Protein AF-A0A3M1R5T8-F1 (afdb_monomer)

Solvent-accessible surface area (backbone atoms only — not comparable to full-atom values): 5092 Å² total; per-residue (Å²): 107,70,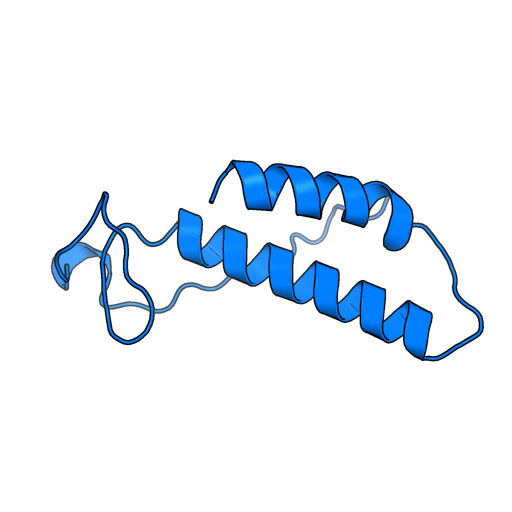65,60,47,52,56,50,51,56,49,44,69,62,49,67,76,52,89,63,96,49,69,67,55,52,50,50,44,50,52,52,52,50,50,52,54,51,48,53,52,54,68,68,50,83,37,17,60,90,93,44,78,35,92,92,27,67,51,71,47,68,90,85,56,75,66,85,89,82,88,76,85,71,94,78,85,85,127

Mean predicted aligned error: 4.3 Å

Secondary structure (DSSP, 8-state):
-HHHHHHHHHHHHHHTT---SSHHHHHHHHHHHHHHHHHHHHHH--S-BTTB--SSS-S--HHHHSS-------TT---

Nearest PDB structures (foldseek):
  1knr-assembly1_A  TM=8.492E-01  e=9.129E-02  Escherichia coli

pLDDT: mean 92.77, std 12.69, range [34.41, 98.56]

Foldseek 3Di:
DVVLLVVLVVVQVVLVPDDDPDVVSVVVNVVSVVSNVVVVQLVPDQADDDPRADPRHHHDDCPPPVDDDDDDDDPPPDD

Sequence (79 aa):
LEEARHDVDRWISYVLARQFADPVGWELQNMLCAARLIIEAALRREESRGCHVREDFPDTDDEHWLRHIVIRRSAGALA

Radius of gyration: 15.42 Å; Cα contacts (8 Å, |Δi|>4): 49; chains: 1; bounding box: 34×22×41 Å

Structure (mmCIF, N/CA/C/O backbone):
data_AF-A0A3M1R5T8-F1
#
_entry.id   AF-A0A3M1R5T8-F1
#
loop_
_atom_site.group_PDB
_atom_site.id
_atom_site.type_symbol
_atom_site.label_atom_id
_atom_site.label_alt_id
_atom_site.label_comp_id
_atom_site.label_asym_id
_atom_site.label_entity_id
_atom_site.label_seq_id
_atom_site.pdbx_PDB_ins_code
_atom_site.Cartn_x
_atom_site.Cartn_y
_atom_site.Cartn_z
_atom_site.occupancy
_atom_site.B_iso_or_equiv
_atom_site.auth_seq_id
_atom_site.auth_comp_id
_atom_site.auth_asym_id
_atom_site.auth_atom_id
_atom_site.pdbx_PDB_model_num
ATOM 1 N N . LEU A 1 1 ? -0.512 7.316 2.966 1.00 91.81 1 LEU A N 1
ATOM 2 C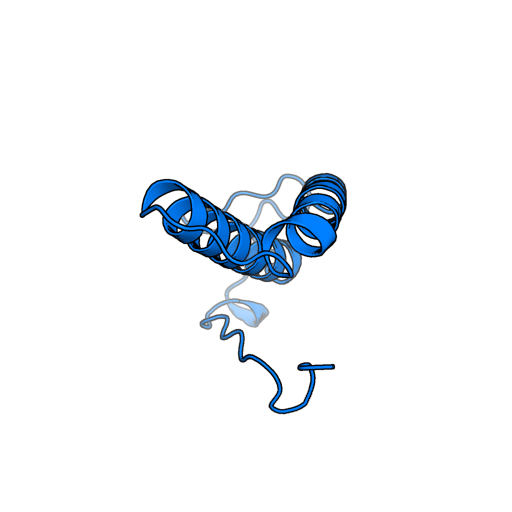 CA . LEU A 1 1 ? -0.756 6.157 2.067 1.00 91.81 1 LEU A CA 1
ATOM 3 C C . LEU A 1 1 ? -1.253 6.573 0.680 1.00 91.81 1 LEU A C 1
ATOM 5 O O . LEU A 1 1 ? -0.785 6.007 -0.299 1.00 91.81 1 LEU A O 1
ATOM 9 N N . GLU A 1 2 ? -2.164 7.546 0.563 1.00 94.94 2 GLU A N 1
ATOM 10 C CA . GLU A 1 2 ? -2.656 8.003 -0.751 1.00 94.94 2 GLU A CA 1
ATOM 11 C C . GLU A 1 2 ? -1.567 8.610 -1.644 1.00 94.94 2 GLU A C 1
ATOM 13 O O . GLU A 1 2 ? -1.523 8.310 -2.834 1.00 94.94 2 GLU A O 1
ATOM 18 N N . GLU A 1 3 ? -0.655 9.392 -1.064 1.00 96.88 3 GLU A N 1
ATOM 19 C CA . GLU A 1 3 ? 0.526 9.920 -1.759 1.00 96.88 3 GLU A CA 1
ATOM 20 C C . GLU A 1 3 ? 1.413 8.788 -2.298 1.00 96.88 3 GLU A C 1
ATOM 22 O O . GLU A 1 3 ? 1.692 8.731 -3.491 1.00 96.88 3 GLU A O 1
ATOM 27 N N . ALA A 1 4 ? 1.743 7.800 -1.458 1.00 96.00 4 ALA A N 1
ATOM 28 C CA . ALA A 1 4 ? 2.507 6.627 -1.883 1.00 96.00 4 ALA A CA 1
ATOM 29 C C . ALA A 1 4 ? 1.819 5.864 -3.030 1.00 96.00 4 ALA A C 1
ATOM 31 O O . ALA A 1 4 ? 2.487 5.405 -3.955 1.00 96.00 4 ALA A O 1
ATOM 32 N N . ARG A 1 5 ? 0.480 5.749 -3.001 1.00 97.25 5 ARG A N 1
ATOM 33 C CA . ARG A 1 5 ? -0.288 5.183 -4.121 1.00 97.25 5 ARG A CA 1
ATOM 34 C C . ARG A 1 5 ? -0.085 6.014 -5.385 1.00 97.25 5 ARG A C 1
ATOM 36 O O . ARG A 1 5 ? 0.188 5.442 -6.430 1.00 97.25 5 ARG A O 1
ATOM 43 N N . HIS A 1 6 ? -0.208 7.336 -5.299 1.00 96.88 6 HIS A N 1
ATOM 44 C CA . HIS A 1 6 ? -0.029 8.227 -6.444 1.00 96.88 6 HIS A CA 1
ATOM 45 C C . HIS A 1 6 ? 1.361 8.077 -7.083 1.00 96.88 6 HIS A C 1
ATOM 47 O O . HIS A 1 6 ? 1.467 7.910 -8.301 1.00 96.88 6 HIS A O 1
ATOM 53 N N . ASP A 1 7 ? 2.416 8.064 -6.270 1.00 97.00 7 ASP A N 1
ATOM 54 C CA . ASP A 1 7 ? 3.791 7.940 -6.755 1.00 97.00 7 ASP A CA 1
ATOM 55 C C . ASP A 1 7 ? 4.058 6.580 -7.401 1.00 97.00 7 ASP A C 1
ATOM 57 O O . ASP A 1 7 ? 4.613 6.501 -8.501 1.00 97.00 7 ASP A O 1
ATOM 61 N N . VAL A 1 8 ? 3.628 5.494 -6.754 1.00 97.12 8 VAL A N 1
ATOM 62 C CA . VAL A 1 8 ? 3.776 4.142 -7.306 1.00 97.12 8 VAL A CA 1
ATOM 63 C C . VAL A 1 8 ? 2.979 3.994 -8.602 1.00 97.12 8 VAL A C 1
ATOM 65 O O . VAL A 1 8 ? 3.495 3.427 -9.564 1.00 97.12 8 VAL A O 1
ATOM 68 N N . A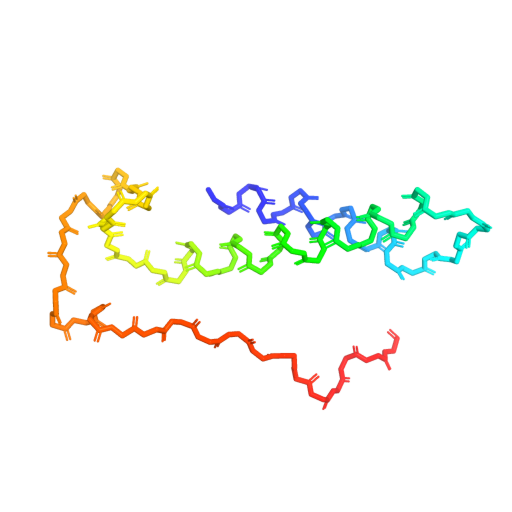SP A 1 9 ? 1.770 4.551 -8.681 1.00 96.19 9 ASP A N 1
ATOM 69 C CA . ASP A 1 9 ? 0.927 4.511 -9.883 1.00 96.19 9 ASP A CA 1
ATOM 70 C C . ASP A 1 9 ? 1.582 5.233 -11.055 1.00 96.19 9 ASP A C 1
ATOM 72 O O . ASP A 1 9 ? 1.589 4.728 -12.184 1.00 96.19 9 ASP A O 1
ATOM 76 N N . ARG A 1 10 ? 2.202 6.381 -10.774 1.00 95.75 10 ARG A N 1
ATOM 77 C CA . ARG A 1 10 ? 2.983 7.122 -11.757 1.00 95.75 10 ARG A CA 1
ATOM 78 C C . ARG A 1 10 ? 4.114 6.259 -12.306 1.00 95.75 10 ARG A C 1
ATOM 80 O O . ARG A 1 10 ? 4.213 6.110 -13.523 1.00 95.75 10 ARG A O 1
ATOM 87 N N . TRP A 1 11 ? 4.936 5.648 -11.454 1.00 96.12 11 TRP A N 1
ATOM 88 C CA . TRP A 1 11 ? 6.041 4.795 -11.913 1.00 96.12 11 TRP A CA 1
ATOM 89 C C . TRP A 1 11 ? 5.564 3.544 -12.646 1.00 96.12 11 TRP A C 1
ATOM 91 O O . TRP A 1 11 ? 6.130 3.191 -13.680 1.00 96.12 11 TRP A O 1
ATOM 101 N N . ILE A 1 12 ? 4.488 2.916 -12.172 1.00 95.31 12 ILE A N 1
ATOM 102 C CA . ILE A 1 12 ? 3.858 1.766 -12.825 1.00 95.31 12 ILE A CA 1
ATOM 103 C C . ILE A 1 12 ? 3.490 2.085 -14.274 1.00 95.31 12 ILE A C 1
ATOM 105 O O . ILE A 1 12 ? 3.819 1.291 -15.158 1.00 95.31 12 ILE A O 1
ATOM 109 N N . SER A 1 13 ? 2.886 3.253 -14.530 1.00 92.94 13 SER A N 1
ATOM 110 C CA . SER A 1 13 ? 2.481 3.659 -15.885 1.00 92.94 13 SER A CA 1
ATOM 111 C C . SER A 1 13 ? 3.656 3.705 -16.872 1.00 92.94 13 SER A C 1
ATOM 113 O O . SER A 1 13 ? 3.496 3.414 -18.055 1.00 92.94 13 SER A O 1
ATOM 115 N N . TYR A 1 14 ? 4.860 4.006 -16.376 1.00 91.75 14 TYR A N 1
ATOM 116 C CA . TYR A 1 14 ? 6.080 4.076 -17.173 1.00 91.75 14 TYR A CA 1
ATOM 117 C C . TYR A 1 14 ? 6.832 2.746 -17.254 1.00 91.75 14 TYR A C 1
ATOM 119 O O . TYR A 1 14 ? 7.452 2.459 -18.278 1.00 91.75 14 TYR A O 1
ATOM 127 N N . VAL A 1 15 ? 6.864 1.969 -16.173 1.00 93.56 15 VAL A N 1
ATOM 128 C CA . VAL A 1 15 ? 7.758 0.811 -16.037 1.00 93.56 15 VAL A CA 1
ATOM 129 C C . VAL A 1 15 ? 7.092 -0.484 -16.497 1.00 93.56 15 VAL A C 1
ATOM 131 O O . VAL A 1 15 ? 7.745 -1.296 -17.149 1.00 93.56 15 VAL A O 1
ATOM 134 N N . LEU A 1 16 ? 5.796 -0.684 -16.228 1.00 90.38 16 LEU A N 1
ATOM 135 C CA . LEU A 1 16 ? 5.116 -1.928 -16.616 1.00 90.38 16 LEU A CA 1
ATOM 136 C C . LEU A 1 16 ? 4.876 -2.037 -18.128 1.00 90.38 16 LEU A C 1
ATOM 138 O O . LEU A 1 16 ? 4.802 -3.141 -18.653 1.00 90.38 16 LEU A O 1
ATOM 142 N N . ALA A 1 17 ? 4.797 -0.908 -18.834 1.00 90.44 17 ALA A N 1
ATOM 143 C CA . ALA A 1 17 ? 4.648 -0.877 -20.291 1.00 90.44 17 ALA A CA 1
ATOM 144 C C . ALA A 1 17 ? 5.965 -1.141 -21.052 1.00 90.44 17 ALA A C 1
ATOM 146 O O . ALA A 1 17 ? 5.957 -1.258 -22.277 1.00 90.44 17 ALA A O 1
ATOM 147 N N . ARG A 1 18 ? 7.110 -1.203 -20.359 1.00 91.00 18 ARG A N 1
ATOM 148 C CA . ARG A 1 18 ? 8.430 -1.369 -20.981 1.00 91.00 18 ARG A CA 1
ATOM 149 C C . ARG A 1 18 ? 8.881 -2.825 -20.967 1.00 91.00 18 ARG A C 1
ATOM 151 O O . ARG A 1 18 ? 8.701 -3.535 -19.984 1.00 91.00 18 ARG A O 1
ATOM 158 N N . GLN A 1 19 ? 9.546 -3.237 -22.043 1.00 92.06 19 GLN A N 1
ATOM 159 C CA . GLN A 1 19 ? 10.293 -4.488 -22.082 1.00 92.06 19 GLN A CA 1
ATOM 160 C C . GLN A 1 19 ? 11.756 -4.211 -21.730 1.00 92.06 19 GLN A C 1
ATOM 162 O O . GLN A 1 19 ? 12.404 -3.388 -22.376 1.00 92.06 19 GLN A O 1
ATOM 167 N N . PHE A 1 20 ? 12.271 -4.898 -20.712 1.00 93.31 20 PHE A N 1
ATOM 168 C CA . PHE A 1 20 ? 13.670 -4.801 -20.295 1.00 93.31 20 PHE A CA 1
ATOM 169 C C . PHE A 1 20 ? 14.456 -6.030 -20.754 1.00 93.31 20 PHE A C 1
ATOM 171 O O . PHE A 1 20 ? 13.906 -7.132 -20.824 1.00 93.31 20 PHE A O 1
ATOM 178 N N . ALA A 1 21 ? 15.735 -5.823 -21.070 1.00 93.62 21 ALA A N 1
ATOM 179 C CA . ALA A 1 21 ? 16.636 -6.861 -2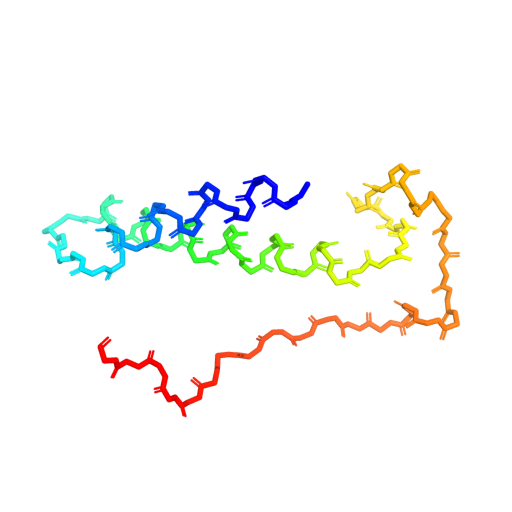1.571 1.00 93.62 21 ALA A CA 1
ATOM 180 C C . ALA A 1 21 ? 17.372 -7.620 -20.454 1.00 93.62 21 ALA A C 1
ATOM 182 O O . ALA A 1 21 ? 17.973 -8.660 -20.716 1.00 93.62 21 ALA A O 1
ATOM 183 N N . ASP A 1 22 ? 17.332 -7.106 -19.227 1.00 95.81 22 ASP A N 1
ATOM 184 C CA . ASP A 1 22 ? 18.072 -7.623 -18.083 1.00 95.81 22 ASP A CA 1
ATOM 185 C C . ASP A 1 22 ? 17.154 -7.902 -16.872 1.00 95.81 22 ASP A C 1
ATOM 187 O O . ASP A 1 22 ? 16.066 -7.318 -16.767 1.00 95.81 22 ASP A O 1
ATOM 191 N N . PRO A 1 23 ? 17.581 -8.782 -15.941 1.00 97.06 23 PRO A N 1
ATOM 192 C CA . PRO A 1 23 ? 16.784 -9.146 -14.770 1.00 97.06 23 PRO A CA 1
ATOM 193 C C . PRO A 1 23 ? 16.421 -7.972 -13.855 1.00 97.06 23 PRO A C 1
ATOM 195 O O . PRO A 1 23 ? 15.339 -7.988 -13.273 1.00 97.06 23 PRO A O 1
ATOM 198 N N . VAL A 1 24 ? 17.264 -6.938 -13.756 1.00 97.44 24 VAL A N 1
ATOM 199 C CA . VAL A 1 24 ? 17.028 -5.801 -12.847 1.00 97.44 24 VAL A CA 1
ATOM 200 C C . VAL A 1 24 ? 15.778 -5.031 -13.270 1.00 97.44 24 VAL A C 1
ATOM 202 O O . VAL A 1 24 ? 14.979 -4.611 -12.430 1.00 97.44 24 VAL A O 1
ATOM 205 N N . GLY A 1 25 ? 15.541 -4.902 -14.577 1.00 95.62 25 GLY A N 1
ATOM 206 C CA . GLY A 1 25 ? 14.301 -4.321 -15.087 1.00 95.62 25 GLY A CA 1
ATOM 207 C C . GLY A 1 25 ? 13.046 -5.108 -14.681 1.00 95.62 25 GLY A C 1
ATOM 208 O O . GLY A 1 25 ? 12.019 -4.513 -14.349 1.00 95.62 25 GLY A O 1
ATOM 209 N N . TRP A 1 26 ? 13.121 -6.441 -14.650 1.00 95.75 26 TRP A N 1
ATOM 210 C CA . TRP A 1 26 ? 11.995 -7.299 -14.254 1.00 95.75 26 TRP A CA 1
ATOM 211 C C . TRP A 1 26 ? 11.789 -7.281 -12.737 1.00 95.75 26 TRP A C 1
ATOM 213 O O . TRP A 1 26 ? 10.656 -7.247 -12.258 1.00 95.75 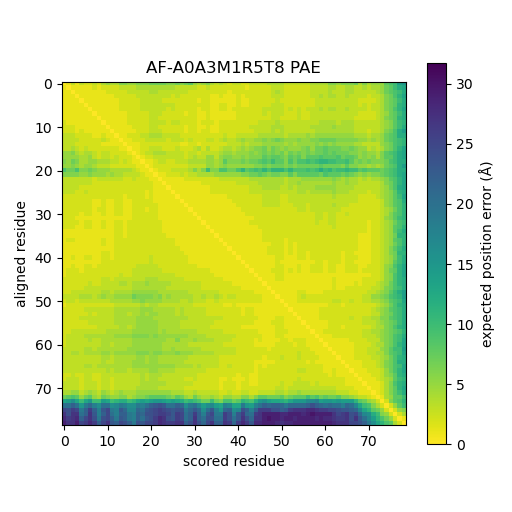26 TRP A O 1
ATOM 223 N N . GLU A 1 27 ? 12.876 -7.244 -11.966 1.00 97.62 27 GLU A N 1
ATOM 224 C CA . GLU A 1 27 ? 12.838 -7.047 -10.516 1.00 97.62 27 GLU A CA 1
ATOM 225 C C . GLU A 1 27 ? 12.150 -5.728 -10.161 1.00 97.62 27 GLU A C 1
ATOM 227 O O . GLU A 1 27 ? 11.280 -5.709 -9.291 1.00 97.62 27 GLU A O 1
ATOM 232 N N . LEU A 1 28 ? 12.447 -4.646 -10.886 1.00 96.81 28 LEU A N 1
ATOM 233 C CA . LEU A 1 28 ? 11.763 -3.368 -10.709 1.00 96.81 28 LEU A CA 1
ATOM 234 C C . LEU A 1 28 ? 10.253 -3.480 -10.971 1.00 96.81 28 LEU A C 1
ATOM 236 O O . LEU A 1 28 ? 9.456 -2.985 -10.172 1.00 96.81 28 LEU A O 1
ATOM 240 N N . GLN A 1 29 ? 9.842 -4.152 -12.052 1.00 96.56 29 GLN A N 1
ATOM 241 C CA . GLN A 1 29 ? 8.422 -4.392 -12.344 1.00 96.56 29 GLN A CA 1
ATOM 242 C C . GLN A 1 29 ? 7.731 -5.173 -11.215 1.00 96.56 29 GLN A C 1
ATOM 244 O O . GLN A 1 29 ? 6.635 -4.804 -10.783 1.00 96.56 29 GLN A O 1
ATOM 249 N N . ASN A 1 30 ? 8.391 -6.207 -10.689 1.00 96.38 30 ASN A N 1
ATOM 250 C CA . ASN A 1 30 ? 7.877 -7.016 -9.585 1.00 96.38 30 ASN A CA 1
ATOM 251 C C . ASN A 1 30 ? 7.767 -6.214 -8.283 1.00 96.38 30 ASN A C 1
ATOM 253 O O . ASN A 1 30 ? 6.738 -6.286 -7.609 1.00 96.38 30 ASN A O 1
ATOM 257 N N . MET A 1 31 ? 8.784 -5.416 -7.947 1.00 97.94 31 MET A N 1
ATOM 258 C CA . MET A 1 31 ? 8.775 -4.561 -6.758 1.00 97.94 31 MET A CA 1
ATOM 259 C C . MET A 1 31 ? 7.657 -3.520 -6.818 1.00 97.94 31 MET A C 1
ATOM 261 O O . MET A 1 31 ? 6.944 -3.345 -5.834 1.00 97.94 31 MET A O 1
ATOM 265 N N . LEU A 1 32 ? 7.449 -2.874 -7.970 1.00 97.38 32 LEU A N 1
ATOM 266 C CA . LEU A 1 32 ? 6.354 -1.916 -8.147 1.00 97.38 32 LEU A CA 1
ATOM 267 C C . LEU A 1 32 ? 4.979 -2.586 -8.030 1.00 97.38 32 LEU A C 1
ATOM 269 O O . LEU A 1 32 ? 4.087 -2.049 -7.374 1.00 97.38 32 LEU A O 1
ATOM 273 N N . CYS A 1 33 ? 4.812 -3.777 -8.613 1.00 95.75 33 CYS A N 1
ATOM 274 C CA . CYS A 1 33 ? 3.582 -4.557 -8.480 1.00 95.75 33 CYS A CA 1
ATOM 275 C C . CYS A 1 33 ? 3.301 -4.917 -7.010 1.00 95.75 33 CYS A C 1
ATOM 277 O O . CYS A 1 33 ? 2.207 -4.662 -6.503 1.00 95.75 33 CYS A O 1
ATOM 279 N N . ALA A 1 34 ? 4.304 -5.440 -6.297 1.00 97.12 34 ALA A N 1
ATOM 280 C CA . ALA A 1 34 ? 4.192 -5.774 -4.881 1.00 97.12 34 ALA A CA 1
ATOM 281 C C . ALA A 1 34 ? 3.889 -4.535 -4.023 1.00 97.12 34 ALA A C 1
ATOM 283 O O . ALA A 1 34 ? 2.971 -4.572 -3.205 1.00 97.12 34 ALA A O 1
ATOM 284 N N . ALA A 1 35 ? 4.593 -3.422 -4.252 1.00 97.94 35 ALA A N 1
ATOM 285 C CA . ALA A 1 35 ? 4.364 -2.163 -3.549 1.00 97.94 35 ALA A CA 1
ATOM 286 C C . ALA A 1 35 ? 2.921 -1.673 -3.725 1.00 97.94 35 ALA A C 1
ATOM 288 O O . ALA A 1 35 ? 2.262 -1.344 -2.739 1.00 97.94 35 ALA A O 1
ATOM 289 N N . ARG A 1 36 ? 2.386 -1.701 -4.954 1.00 97.00 36 ARG A N 1
ATOM 290 C CA . ARG A 1 36 ? 0.994 -1.316 -5.222 1.00 97.00 36 ARG A CA 1
ATOM 291 C C . ARG A 1 36 ? -0.007 -2.193 -4.473 1.00 97.00 36 ARG A C 1
ATOM 293 O O . ARG A 1 36 ? -0.966 -1.663 -3.918 1.00 97.00 36 ARG A O 1
ATOM 300 N N . LEU A 1 37 ? 0.211 -3.509 -4.430 1.00 96.69 37 LEU A N 1
ATOM 301 C CA . LEU A 1 37 ? -0.655 -4.436 -3.692 1.00 96.69 37 LEU A CA 1
ATOM 302 C C . LEU A 1 37 ? -0.600 -4.196 -2.178 1.00 96.69 37 LEU A C 1
ATOM 304 O O . LEU A 1 37 ? -1.642 -4.213 -1.524 1.00 96.69 37 LEU A O 1
ATOM 308 N N . ILE A 1 38 ? 0.589 -3.938 -1.628 1.00 97.31 38 ILE A N 1
ATOM 309 C CA . ILE A 1 38 ? 0.773 -3.622 -0.205 1.00 97.31 38 ILE A CA 1
ATOM 310 C C . ILE A 1 38 ? 0.057 -2.315 0.146 1.00 97.31 38 ILE A C 1
ATOM 312 O O . ILE A 1 38 ? -0.696 -2.280 1.116 1.00 97.31 38 ILE A O 1
ATOM 316 N N . ILE A 1 39 ? 0.243 -1.260 -0.655 1.00 97.62 39 ILE A N 1
ATOM 317 C CA . ILE A 1 39 ? -0.402 0.043 -0.443 1.00 97.62 39 ILE A CA 1
ATOM 318 C C . ILE A 1 39 ? -1.925 -0.090 -0.502 1.00 97.62 39 ILE A C 1
ATOM 320 O O . ILE A 1 39 ? -2.620 0.439 0.361 1.00 97.62 39 ILE A O 1
ATOM 324 N N . GLU A 1 40 ? -2.449 -0.823 -1.483 1.00 97.00 40 GLU A N 1
ATOM 325 C CA . GLU A 1 40 ? -3.886 -1.062 -1.615 1.00 97.00 40 GLU A CA 1
ATOM 326 C C . GLU A 1 40 ? -4.449 -1.836 -0.411 1.00 97.00 40 GLU A C 1
ATOM 328 O O . GLU A 1 40 ? -5.508 -1.487 0.107 1.00 97.00 40 GLU A O 1
ATOM 333 N N . ALA A 1 41 ? -3.742 -2.860 0.077 1.00 97.50 41 ALA A N 1
ATOM 334 C CA . ALA A 1 41 ? -4.157 -3.600 1.268 1.00 97.50 41 ALA A CA 1
ATOM 335 C C . ALA A 1 41 ? -4.119 -2.726 2.533 1.00 97.50 41 ALA A C 1
ATOM 337 O O . ALA A 1 41 ? -5.045 -2.790 3.341 1.00 97.50 41 ALA A O 1
ATOM 338 N N . ALA A 1 42 ? -3.083 -1.895 2.680 1.00 97.75 42 ALA A N 1
ATOM 339 C CA . ALA A 1 42 ? -2.920 -0.980 3.805 1.00 97.75 42 ALA A CA 1
ATOM 340 C C . ALA A 1 42 ? -3.978 0.134 3.817 1.00 97.75 42 ALA A C 1
ATOM 342 O O . ALA A 1 42 ? -4.469 0.483 4.882 1.00 97.75 42 ALA A O 1
ATOM 343 N N . LEU A 1 43 ? -4.350 0.669 2.648 1.00 97.19 43 LEU A N 1
ATOM 344 C CA . LEU A 1 43 ? -5.434 1.650 2.524 1.00 97.19 43 LEU A CA 1
ATOM 345 C C . LEU A 1 43 ? -6.783 1.046 2.905 1.00 97.19 43 LEU A C 1
ATOM 347 O O . LEU A 1 43 ? -7.559 1.689 3.603 1.00 97.19 43 LEU A O 1
ATOM 351 N N . ARG A 1 44 ? -7.050 -0.188 2.456 1.00 97.12 44 ARG A N 1
ATOM 352 C CA . ARG A 1 44 ? -8.303 -0.883 2.764 1.00 97.12 44 ARG A CA 1
ATOM 353 C C . ARG A 1 44 ? -8.438 -1.202 4.247 1.00 97.12 44 ARG A C 1
ATOM 355 O O . ARG A 1 44 ? -9.547 -1.099 4.738 1.00 97.12 44 ARG A O 1
ATOM 362 N N . ARG A 1 45 ? -7.370 -1.632 4.933 1.00 98.25 45 ARG A N 1
ATOM 363 C CA . ARG A 1 45 ? -7.425 -2.031 6.351 1.00 98.25 45 ARG A CA 1
ATOM 364 C C . ARG A 1 45 ? -7.514 -0.809 7.259 1.00 98.25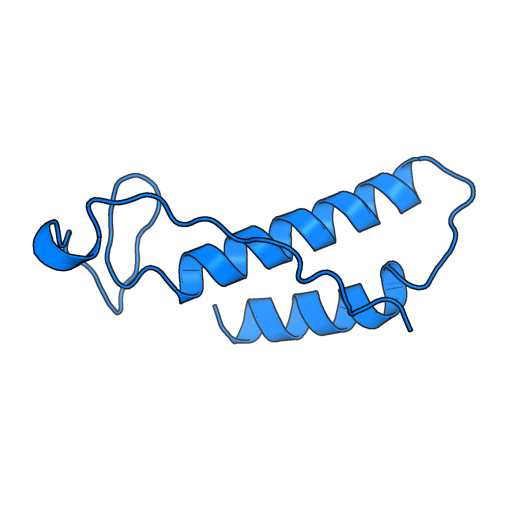 45 ARG A C 1
ATOM 366 O O . ARG A 1 45 ? -6.532 -0.098 7.428 1.00 98.25 45 ARG A O 1
ATOM 373 N N . GLU A 1 46 ? -8.669 -0.598 7.865 1.00 97.94 46 GLU A N 1
ATOM 374 C CA . GLU A 1 46 ? -8.951 0.511 8.785 1.00 97.94 46 GLU A CA 1
ATOM 375 C C . GLU A 1 46 ? -8.870 0.050 10.251 1.00 97.94 46 GLU A C 1
ATOM 377 O O . GLU A 1 46 ? -9.823 0.161 11.010 1.00 97.94 46 GLU A O 1
ATOM 382 N N . GLU A 1 47 ? -7.730 -0.529 10.635 1.00 98.56 47 GLU A N 1
ATOM 383 C CA . GLU A 1 47 ? -7.377 -0.869 12.023 1.00 98.56 47 GLU A CA 1
ATOM 384 C C . GLU A 1 47 ? -5.849 -0.917 12.172 1.00 98.56 47 GLU A C 1
ATOM 386 O O . GLU A 1 47 ? -5.123 -0.933 11.173 1.00 98.56 47 GLU A O 1
ATOM 391 N N . SER A 1 48 ? -5.360 -1.062 13.402 1.00 98.44 48 SER A N 1
ATOM 392 C CA . SER A 1 48 ? -3.964 -1.403 13.683 1.00 98.44 48 SER A CA 1
ATOM 393 C C . SER A 1 48 ? -3.849 -2.814 14.259 1.00 98.44 48 SER A C 1
ATOM 395 O O . SER A 1 48 ? -4.502 -3.162 15.244 1.00 98.44 48 SER A O 1
ATOM 397 N N . ARG A 1 49 ? -2.996 -3.650 13.651 1.00 97.62 49 ARG A N 1
ATOM 398 C CA . ARG A 1 49 ? -2.727 -5.028 14.091 1.00 97.62 49 ARG A CA 1
ATOM 399 C C . ARG A 1 49 ? -1.337 -5.503 13.683 1.00 97.62 49 ARG A C 1
ATOM 401 O O . ARG A 1 49 ? -0.978 -5.518 12.503 1.00 97.62 49 ARG A O 1
ATOM 408 N N . GLY A 1 50 ? -0.582 -6.004 14.661 1.00 96.50 50 GLY A N 1
ATOM 409 C CA . GLY A 1 50 ? 0.760 -6.540 14.438 1.00 96.50 50 GLY A CA 1
ATOM 410 C C . GLY A 1 50 ? 1.695 -5.475 13.859 1.00 96.50 50 GLY A C 1
ATOM 411 O O . GLY A 1 50 ? 1.866 -4.418 14.453 1.00 96.50 50 GLY A O 1
ATOM 412 N N . CYS A 1 51 ? 2.293 -5.744 12.696 1.00 96.62 51 CYS A N 1
ATOM 413 C CA . CYS A 1 51 ? 3.194 -4.800 12.022 1.00 96.62 51 CYS A CA 1
ATOM 414 C C . CYS A 1 51 ? 2.474 -3.706 11.210 1.00 96.62 51 CYS A C 1
ATOM 416 O O . CYS A 1 51 ? 3.140 -2.822 10.677 1.00 96.62 51 CYS A O 1
ATOM 418 N N . HIS A 1 52 ? 1.147 -3.765 11.071 1.00 97.56 52 HIS A N 1
ATOM 419 C CA . HIS A 1 52 ? 0.368 -2.719 10.415 1.00 97.56 52 HIS A CA 1
ATOM 420 C C . HIS A 1 52 ? -0.185 -1.767 11.477 1.00 97.56 52 HIS A C 1
ATOM 422 O O . HIS A 1 52 ? -1.063 -2.156 12.243 1.00 97.56 52 HIS A O 1
ATOM 428 N N . VAL A 1 53 ? 0.345 -0.545 11.526 1.00 97.81 53 VAL A N 1
ATOM 429 C CA . VAL A 1 53 ? -0.050 0.495 12.485 1.00 97.81 53 VAL A CA 1
ATOM 430 C C . VAL A 1 53 ? -0.484 1.738 11.718 1.00 97.81 53 VAL A C 1
ATOM 432 O O . VAL A 1 53 ? 0.195 2.161 10.779 1.00 97.81 53 VAL A O 1
ATOM 435 N N . ARG A 1 54 ? -1.617 2.307 12.119 1.00 97.44 54 ARG A N 1
ATOM 436 C CA . ARG A 1 54 ? -2.266 3.465 11.510 1.00 97.44 54 ARG A CA 1
ATOM 437 C C . ARG A 1 54 ? -2.633 4.474 12.590 1.00 97.44 54 ARG A C 1
ATOM 439 O O . ARG A 1 54 ? -3.361 4.144 13.515 1.00 97.44 54 ARG A O 1
ATOM 446 N N . GLU A 1 55 ? -2.159 5.710 12.462 1.00 97.38 55 GLU A N 1
ATOM 447 C CA . GLU A 1 55 ? -2.491 6.785 13.412 1.00 97.38 55 GLU A CA 1
ATOM 448 C C . GLU A 1 55 ? -3.972 7.184 13.346 1.00 97.38 55 GLU A C 1
ATOM 450 O O . GLU A 1 55 ? -4.547 7.592 14.350 1.00 97.38 55 GLU A O 1
ATOM 455 N N . ASP A 1 56 ? -4.598 7.037 12.176 1.00 97.56 56 ASP A N 1
ATOM 456 C CA . ASP A 1 56 ? -6.015 7.323 11.947 1.00 97.56 56 ASP A CA 1
ATOM 457 C C . ASP A 1 56 ? -6.954 6.179 12.372 1.00 97.56 56 ASP A C 1
ATOM 459 O O . ASP A 1 56 ? -8.142 6.415 12.571 1.00 97.56 56 ASP A O 1
ATOM 463 N N . PHE A 1 57 ? -6.416 4.970 12.577 1.00 97.81 57 PHE A N 1
ATOM 464 C CA . PHE A 1 57 ? -7.125 3.800 13.111 1.00 97.81 57 PHE A CA 1
ATOM 465 C C . PHE A 1 57 ? -6.214 3.043 14.100 1.00 97.81 57 PHE A C 1
ATOM 467 O O . PHE A 1 57 ? -5.676 1.984 13.758 1.00 97.81 57 PHE A O 1
ATOM 474 N N . PRO A 1 58 ? -5.973 3.596 15.305 1.00 98.00 58 PRO A N 1
ATOM 475 C CA . PRO A 1 58 ? -4.921 3.123 16.212 1.00 98.00 58 PRO A CA 1
ATOM 476 C C . PRO A 1 58 ? -5.248 1.803 16.917 1.00 98.00 58 PRO A C 1
ATOM 478 O O . PRO A 1 58 ? -4.338 1.117 17.382 1.00 98.00 58 PRO A O 1
ATOM 481 N N . ASP A 1 59 ? -6.527 1.443 16.992 1.00 98.12 59 ASP A N 1
ATOM 482 C CA . ASP A 1 59 ? -7.000 0.272 17.720 1.00 98.12 59 ASP A CA 1
ATOM 483 C C . ASP A 1 59 ? -7.179 -0.946 16.804 1.00 98.12 59 ASP A C 1
ATOM 485 O O . ASP A 1 59 ? -7.316 -0.839 15.582 1.00 98.12 59 ASP A O 1
ATOM 489 N N . THR A 1 60 ? -7.175 -2.129 17.414 1.00 98.31 60 THR A N 1
ATOM 490 C CA . THR A 1 60 ? -7.562 -3.382 16.757 1.00 98.31 60 THR A CA 1
ATOM 491 C C . THR A 1 60 ? -9.088 -3.510 16.736 1.00 98.31 60 THR A C 1
ATOM 493 O O . THR A 1 60 ? -9.737 -3.278 17.752 1.00 98.31 60 THR A O 1
ATOM 496 N N . ASP A 1 61 ? -9.656 -3.942 15.610 1.00 98.06 61 ASP A N 1
ATOM 497 C CA . ASP A 1 61 ? -11.096 -4.114 15.399 1.00 98.06 61 ASP A CA 1
ATOM 498 C C . ASP A 1 61 ? -11.386 -5.534 14.884 1.00 98.06 61 ASP A C 1
ATOM 500 O O . ASP A 1 61 ? -11.359 -5.843 13.689 1.00 98.06 61 ASP A O 1
ATOM 504 N N . ASP A 1 62 ? -11.652 -6.443 15.821 1.00 98.12 62 ASP A N 1
ATOM 505 C CA . ASP A 1 62 ? -11.974 -7.834 15.501 1.00 98.12 62 ASP A CA 1
ATOM 506 C C . ASP A 1 62 ? -13.355 -8.004 14.840 1.00 98.12 62 ASP A C 1
ATOM 508 O O . ASP A 1 62 ? -13.573 -9.014 14.167 1.00 98.12 62 ASP A O 1
ATOM 512 N N . GLU A 1 63 ? -14.272 -7.042 14.986 1.00 98.12 63 GLU A N 1
ATOM 513 C CA . GLU A 1 63 ? -15.620 -7.128 14.414 1.00 98.12 63 GLU A CA 1
ATOM 514 C C . GLU A 1 63 ? -15.572 -7.014 12.884 1.00 98.12 63 GLU A C 1
ATOM 516 O O . GLU A 1 63 ? -16.193 -7.813 12.176 1.00 98.12 63 GLU A O 1
ATOM 521 N N . HIS A 1 64 ? -14.766 -6.086 12.358 1.00 97.50 64 HIS A N 1
ATOM 522 C CA . HIS A 1 64 ? -14.668 -5.848 10.914 1.00 97.50 64 HIS A CA 1
ATOM 523 C C . HIS A 1 64 ? -13.427 -6.485 10.266 1.00 97.50 64 HIS A C 1
ATOM 525 O O . HIS A 1 64 ? -13.469 -6.870 9.086 1.00 97.50 64 HIS A O 1
ATOM 531 N N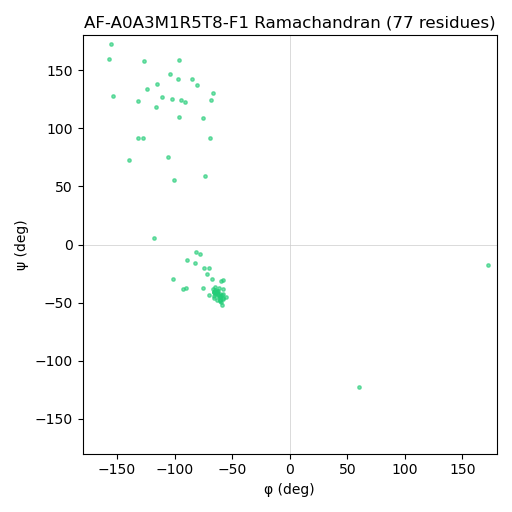 . TRP A 1 65 ? -12.319 -6.624 11.006 1.00 97.94 65 TRP A N 1
ATOM 532 C CA . TRP A 1 65 ? -10.993 -6.890 10.431 1.00 97.94 65 TRP A CA 1
ATOM 533 C C . TRP A 1 65 ? -10.330 -8.206 10.839 1.00 97.94 65 TRP A C 1
ATOM 535 O O . TRP A 1 65 ? -9.215 -8.487 10.369 1.00 97.94 65 TRP A O 1
ATOM 545 N N . LEU A 1 66 ? -11.021 -9.076 11.585 1.00 97.31 66 LEU A N 1
ATOM 546 C CA . LEU A 1 66 ? -10.593 -10.460 11.839 1.00 97.31 66 LEU A CA 1
ATOM 547 C C . LEU A 1 66 ? -10.774 -11.352 10.592 1.00 97.31 66 LEU A C 1
ATOM 549 O O . LEU A 1 66 ? -11.508 -12.338 10.562 1.00 97.31 66 LEU A O 1
ATOM 553 N N . ARG A 1 67 ? -10.113 -10.958 9.503 1.00 96.69 67 ARG A N 1
ATOM 554 C CA . ARG A 1 67 ? -10.189 -11.558 8.170 1.00 96.69 67 ARG A CA 1
ATOM 555 C C . ARG A 1 67 ? -8.942 -11.233 7.354 1.00 96.69 67 ARG A C 1
ATOM 557 O O . ARG A 1 67 ? -8.263 -10.230 7.585 1.00 96.69 67 ARG A O 1
ATOM 564 N N . HIS A 1 68 ? -8.693 -12.040 6.328 1.00 97.19 68 HIS A N 1
ATOM 565 C CA . HIS A 1 68 ? -7.652 -11.763 5.340 1.00 97.19 68 HIS A CA 1
ATOM 566 C C . HIS A 1 68 ? -8.154 -10.828 4.232 1.00 97.19 68 HIS A C 1
ATOM 568 O O . HIS A 1 68 ? -9.287 -10.948 3.756 1.00 97.19 68 HIS A O 1
ATOM 574 N N . ILE A 1 69 ? -7.278 -9.926 3.786 1.00 96.75 69 ILE A N 1
ATOM 575 C CA . ILE A 1 69 ? -7.496 -9.098 2.597 1.00 96.75 69 ILE A CA 1
ATOM 576 C C . ILE A 1 69 ? -6.924 -9.846 1.397 1.00 96.75 69 ILE A C 1
ATOM 578 O O . ILE A 1 69 ? -5.744 -10.184 1.367 1.00 96.75 69 ILE A O 1
ATOM 582 N N . VAL A 1 70 ? -7.768 -10.097 0.399 1.00 96.06 70 VAL A N 1
ATOM 583 C CA . VAL A 1 70 ? -7.373 -10.754 -0.850 1.00 96.06 70 VAL A CA 1
ATOM 584 C C . VAL A 1 70 ? -7.564 -9.766 -1.990 1.00 96.06 70 VAL A C 1
ATOM 586 O O . VAL A 1 70 ? -8.683 -9.328 -2.259 1.00 96.06 70 VAL A O 1
ATOM 589 N N . ILE A 1 71 ? -6.474 -9.431 -2.677 1.00 94.56 71 ILE A N 1
ATOM 590 C CA . ILE A 1 71 ? -6.505 -8.607 -3.885 1.00 94.56 71 ILE A CA 1
ATOM 591 C C . ILE A 1 71 ? -6.355 -9.538 -5.081 1.00 94.56 71 ILE A C 1
ATOM 593 O O . ILE A 1 71 ? -5.416 -10.328 -5.160 1.00 94.56 71 ILE A O 1
ATOM 597 N N . ARG A 1 72 ? -7.305 -9.458 -6.013 1.00 91.62 72 ARG A N 1
ATOM 598 C CA . ARG A 1 72 ? -7.266 -10.201 -7.271 1.00 91.62 72 ARG A CA 1
ATOM 599 C C . ARG A 1 72 ? -7.162 -9.218 -8.416 1.00 91.62 72 ARG A C 1
ATO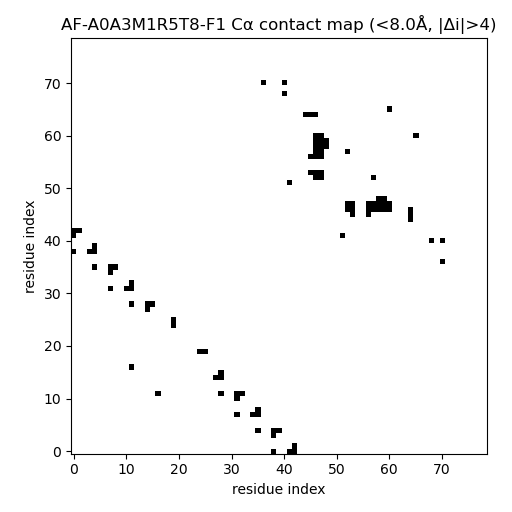M 601 O O . ARG A 1 72 ? -7.865 -8.209 -8.439 1.00 91.62 72 ARG A O 1
ATOM 608 N N . ARG A 1 73 ? -6.322 -9.549 -9.388 1.00 83.88 73 ARG A N 1
ATOM 609 C CA . ARG A 1 73 ? -6.317 -8.861 -10.671 1.00 83.88 73 ARG A CA 1
ATOM 610 C C . ARG A 1 73 ? -7.617 -9.195 -11.402 1.00 83.88 73 ARG A C 1
ATOM 612 O O . ARG A 1 73 ? -7.925 -10.370 -11.593 1.00 83.88 73 ARG A O 1
ATOM 619 N N . SER A 1 74 ? -8.380 -8.182 -11.797 1.00 80.94 74 SER A N 1
ATOM 620 C CA . SER A 1 74 ? -9.527 -8.373 -12.681 1.00 80.94 74 SER A CA 1
ATOM 621 C C . SER A 1 74 ? -9.030 -8.826 -14.056 1.00 80.94 74 SER A C 1
ATOM 623 O O . SER A 1 74 ? -8.110 -8.239 -14.633 1.00 80.94 74 SER A O 1
ATOM 625 N N . ALA A 1 75 ? -9.615 -9.901 -14.582 1.00 57.38 75 ALA A N 1
ATOM 626 C CA . ALA A 1 75 ? -9.378 -10.331 -15.953 1.00 57.38 75 ALA A CA 1
ATOM 627 C C . ALA A 1 75 ? -10.021 -9.297 -16.892 1.00 57.38 75 ALA A C 1
ATOM 629 O O . ALA A 1 75 ? -11.216 -9.361 -17.153 1.00 57.38 75 ALA A O 1
ATOM 630 N N . GLY A 1 76 ? -9.261 -8.283 -17.316 1.00 53.59 76 GLY A N 1
ATOM 631 C CA . GLY A 1 76 ? -9.788 -7.256 -18.222 1.00 53.59 76 GLY A CA 1
ATOM 632 C C . GLY A 1 76 ? -8.896 -6.047 -18.504 1.00 53.59 76 GLY A C 1
ATOM 633 O O . GLY A 1 76 ? -9.124 -5.374 -19.498 1.00 53.59 76 GLY A O 1
ATOM 634 N N . ALA A 1 77 ? -7.866 -5.770 -17.702 1.00 44.16 77 ALA A N 1
ATOM 635 C CA . ALA A 1 77 ? -6.960 -4.645 -17.957 1.00 44.16 77 ALA A CA 1
ATOM 636 C C . ALA A 1 77 ? -5.603 -5.135 -18.497 1.00 44.16 77 ALA A C 1
ATOM 638 O O . ALA A 1 77 ? -4.618 -5.236 -17.761 1.00 44.16 77 ALA A O 1
ATOM 639 N N . LEU A 1 78 ? -5.597 -5.525 -19.772 1.00 40.31 78 LEU A N 1
ATOM 640 C CA .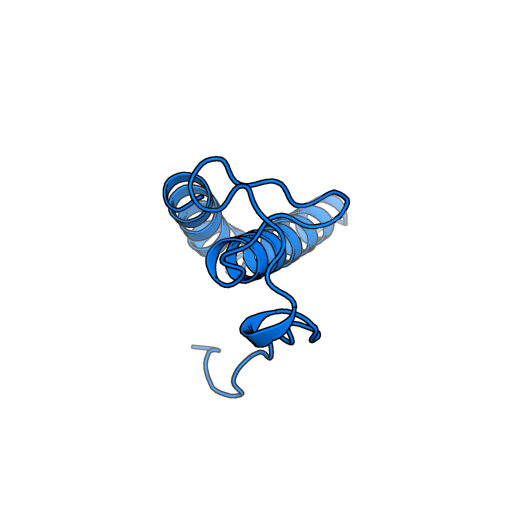 LEU A 1 78 ? -4.453 -5.418 -20.684 1.00 40.31 78 LEU A CA 1
ATOM 641 C C . LEU A 1 78 ? -5.005 -4.788 -21.960 1.00 40.31 78 LEU A C 1
ATOM 643 O O . LEU A 1 78 ? -5.530 -5.492 -22.819 1.00 40.31 78 LEU A O 1
ATOM 647 N N . ALA A 1 79 ? -4.940 -3.466 -22.017 1.00 34.41 79 ALA A N 1
ATOM 648 C CA . ALA A 1 79 ? -4.916 -2.696 -23.248 1.00 34.41 79 ALA A CA 1
ATOM 649 C C . ALA A 1 79 ? -3.721 -1.751 -23.129 1.00 34.41 79 ALA A C 1
ATOM 651 O O . ALA A 1 79 ? -3.566 -1.176 -22.024 1.00 34.41 79 ALA A O 1
#